Protein AF-A0A0P9ZUC9-F1 (afdb_monomer)

Sequence (39 aa):
MIRYSRKTKEQYVQTEVEGKPTGWRAFYDGSAWKVEDKR

pLDDT: mean 78.16, std 5.55, range [58.81, 85.0]

Solvent-accessible surface area (backbone atoms only — not comparable to full-atom values): 2448 Å² total; per-residue (Å²): 92,86,43,72,42,81,91,77,73,34,49,33,37,43,51,65,58,94,90,39,72,70,51,43,35,32,38,49,74,89,82,53,78,48,73,47,67,76,121

Radius of gyration: 10.44 Å; Cα contacts (8 Å, |Δi|>4): 63; chains: 1; bounding box: 30×14×26 Å

InterPro domains:
  IPR013263 DNA topoisomerase I, zinc ribbon-like, bacterial-type [PF08272] (2-36)

Secondary structure (DSSP, 8-state):
-EEEETTTTEEE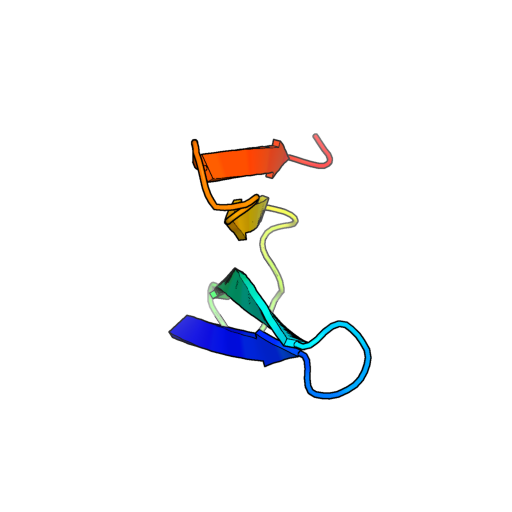EEEEETTEEEEEEEEE-SSSEEEEE--

Nearest PDB structures (foldseek):
  1yua-assembly1_A  TM=7.688E-01  e=7.159E-02  Escherichia coli
  4i5p-assembly1_A  TM=4.564E-01  e=2.233E+00  Homo sapiens
  4j7b-assembly1_A  TM=3.985E-01  e=2.525E+00  Danio rerio
  7eu1-assembly1_I  TM=3.536E-01  e=6.345E+00  Arabidopsis thaliana

Foldseek 3Di:
DWDADPVVRWIKDWDDDPNHGQQWMWTDPVPDIDIGRPD

Structure (mmCIF, N/CA/C/O backbone):
data_AF-A0A0P9ZUC9-F1
#
_entry.id   AF-A0A0P9ZUC9-F1
#
loop_
_atom_site.group_PDB
_atom_site.id
_atom_site.type_symbol
_atom_site.label_atom_id
_atom_site.label_alt_id
_atom_site.label_comp_id
_atom_site.label_asym_id
_atom_site.label_entity_id
_atom_site.label_seq_id
_atom_site.pdbx_PDB_ins_code
_atom_site.Cartn_x
_atom_site.Cartn_y
_atom_site.Cartn_z
_atom_site.occupancy
_atom_site.B_iso_or_equiv
_atom_site.auth_seq_id
_atom_site.auth_comp_id
_atom_site.auth_asym_id
_atom_site.auth_atom_id
_atom_site.pdbx_PDB_model_num
ATOM 1 N N . MET A 1 1 ? 9.711 -5.236 -0.508 1.00 67.94 1 MET A N 1
ATOM 2 C CA . MET A 1 1 ? 9.787 -5.605 0.929 1.00 67.94 1 MET A CA 1
ATOM 3 C C . MET A 1 1 ? 8.461 -5.250 1.593 1.00 67.94 1 MET A C 1
ATOM 5 O O . MET A 1 1 ? 7.960 -4.165 1.316 1.00 67.94 1 MET A O 1
ATOM 9 N N . ILE A 1 2 ? 7.889 -6.127 2.430 1.00 74.44 2 ILE A N 1
ATOM 10 C CA . ILE A 1 2 ? 6.711 -5.786 3.251 1.00 74.44 2 ILE A CA 1
ATOM 11 C C . ILE A 1 2 ? 7.213 -5.032 4.484 1.00 74.44 2 ILE A C 1
ATOM 13 O O . ILE A 1 2 ? 8.066 -5.538 5.214 1.00 74.44 2 ILE A O 1
ATOM 17 N N . ARG A 1 3 ? 6.727 -3.810 4.693 1.00 79.88 3 ARG A N 1
ATOM 18 C CA . ARG A 1 3 ? 7.068 -2.964 5.839 1.00 79.88 3 ARG A CA 1
ATOM 19 C C . ARG A 1 3 ? 5.811 -2.698 6.668 1.00 79.88 3 ARG A C 1
ATOM 21 O O . ARG A 1 3 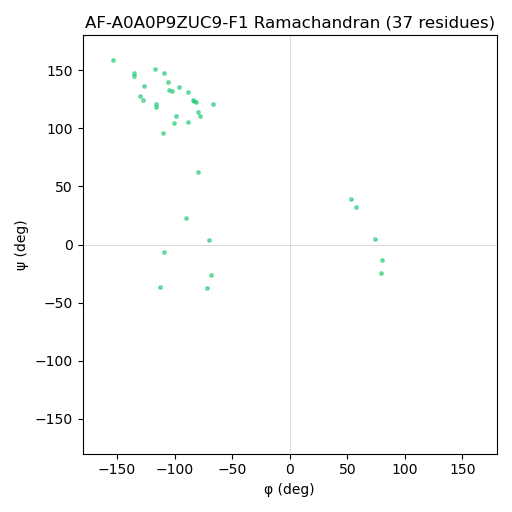? 4.696 -2.694 6.157 1.00 79.88 3 ARG A O 1
ATOM 28 N N . TYR A 1 4 ? 5.999 -2.497 7.968 1.00 79.62 4 TYR A N 1
ATOM 29 C CA . TYR A 1 4 ? 4.917 -2.196 8.902 1.00 79.62 4 TYR A CA 1
ATOM 30 C C . TYR A 1 4 ? 5.119 -0.802 9.489 1.00 79.62 4 TYR A C 1
ATOM 32 O O . TYR A 1 4 ? 6.125 -0.529 10.152 1.00 79.62 4 TYR A O 1
ATOM 40 N N . SER A 1 5 ? 4.160 0.085 9.242 1.00 77.06 5 SER A N 1
ATOM 41 C CA . SER A 1 5 ? 4.119 1.410 9.846 1.00 77.06 5 SER A CA 1
ATOM 42 C C . SER A 1 5 ? 3.607 1.276 11.273 1.00 77.06 5 SER A C 1
ATOM 44 O O . SER A 1 5 ? 2.433 1.014 11.506 1.00 77.06 5 SER A O 1
ATOM 46 N N . ARG A 1 6 ? 4.470 1.497 12.268 1.00 81.25 6 ARG A N 1
ATOM 47 C CA . ARG A 1 6 ? 4.042 1.487 13.680 1.00 81.25 6 ARG A CA 1
ATOM 48 C C . ARG A 1 6 ? 3.135 2.664 14.033 1.00 81.25 6 ARG A C 1
ATOM 50 O O . ARG A 1 6 ? 2.358 2.563 14.974 1.00 81.25 6 ARG A O 1
ATOM 57 N N . LYS A 1 7 ? 3.256 3.772 13.295 1.00 81.19 7 LYS A N 1
ATOM 58 C CA . LYS A 1 7 ? 2.527 5.017 13.560 1.00 81.19 7 LYS A CA 1
ATOM 59 C C . LYS A 1 7 ? 1.049 4.885 13.206 1.00 81.19 7 LYS A C 1
ATOM 61 O O . LYS A 1 7 ? 0.207 5.398 13.929 1.00 81.19 7 LYS A O 1
ATOM 66 N N . THR A 1 8 ? 0.759 4.167 12.126 1.00 77.38 8 THR A N 1
ATOM 67 C CA . THR A 1 8 ? -0.607 3.942 11.644 1.00 77.38 8 THR A CA 1
ATOM 68 C C . THR A 1 8 ? -1.089 2.505 11.848 1.00 77.38 8 THR A C 1
ATOM 70 O O . THR A 1 8 ? -2.266 2.227 11.681 1.00 77.38 8 THR A O 1
ATOM 73 N N . LYS A 1 9 ? -0.202 1.604 12.299 1.00 81.12 9 LYS A N 1
ATOM 74 C CA . LYS A 1 9 ? -0.437 0.157 12.432 1.00 81.12 9 LYS A CA 1
ATOM 7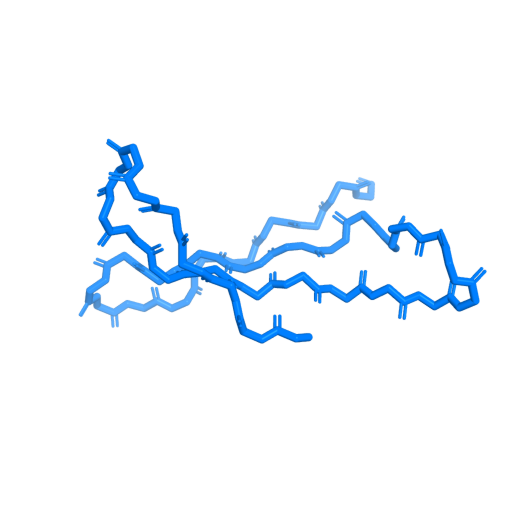5 C C . LYS A 1 9 ? -0.840 -0.518 11.115 1.00 81.12 9 LYS A C 1
ATOM 77 O O . LYS A 1 9 ? -1.557 -1.512 11.117 1.00 81.12 9 LYS A O 1
ATOM 82 N N . GLU A 1 10 ? -0.333 -0.009 9.996 1.00 80.62 10 GLU A N 1
ATOM 83 C CA . GLU A 1 10 ? -0.659 -0.503 8.657 1.00 80.62 10 GLU A CA 1
ATOM 84 C C . GLU A 1 10 ? 0.517 -1.241 8.018 1.00 80.62 10 GLU A C 1
ATOM 86 O O . GLU A 1 10 ? 1.691 -0.904 8.223 1.00 80.62 10 GLU A O 1
ATOM 91 N N . GLN A 1 11 ? 0.190 -2.243 7.204 1.00 81.88 11 GLN A N 1
ATOM 92 C CA . GLN A 1 11 ? 1.151 -2.914 6.338 1.00 81.88 11 GLN A CA 1
ATOM 93 C C . GLN A 1 11 ? 1.225 -2.179 5.001 1.00 81.88 11 GLN A C 1
ATOM 95 O O . GLN A 1 11 ? 0.202 -1.891 4.379 1.00 81.88 11 GLN A O 1
ATOM 100 N N . TYR A 1 12 ? 2.442 -1.893 4.552 1.00 81.00 12 TYR A N 1
ATOM 101 C CA . TYR A 1 12 ? 2.678 -1.300 3.247 1.00 81.00 12 TYR A CA 1
ATOM 102 C C . TYR A 1 12 ? 3.827 -1.999 2.527 1.00 81.00 12 TYR A C 1
ATOM 104 O O . TYR A 1 12 ? 4.804 -2.450 3.130 1.00 81.00 12 TYR A O 1
ATOM 112 N N . VAL A 1 13 ? 3.712 -2.097 1.210 1.00 84.00 13 VAL A N 1
ATOM 113 C CA . VAL A 1 13 ? 4.748 -2.629 0.334 1.00 84.00 13 VAL A CA 1
ATOM 114 C C . VAL A 1 13 ? 5.401 -1.461 -0.371 1.00 84.00 13 VAL A C 1
ATOM 116 O O . VAL A 1 13 ? 4.733 -0.581 -0.904 1.00 84.00 13 VAL A O 1
ATOM 119 N N . GLN A 1 14 ? 6.724 -1.465 -0.374 1.00 80.94 14 GLN A N 1
ATOM 120 C CA . GLN A 1 14 ? 7.517 -0.551 -1.175 1.00 80.94 14 GLN A CA 1
ATOM 121 C C . GLN A 1 14 ? 8.500 -1.371 -2.004 1.00 80.94 14 GLN A C 1
ATOM 123 O O . GLN A 1 14 ? 9.107 -2.336 -1.511 1.00 80.94 14 GLN A O 1
ATOM 128 N N . THR A 1 15 ? 8.625 -0.992 -3.271 1.00 81.56 15 THR A N 1
ATOM 129 C CA . THR A 1 15 ? 9.631 -1.530 -4.182 1.00 81.56 15 THR A CA 1
ATOM 130 C C . THR A 1 15 ? 10.840 -0.601 -4.209 1.00 81.56 15 THR A C 1
ATOM 132 O O . THR A 1 15 ? 10.715 0.624 -4.246 1.00 81.56 15 THR A O 1
ATOM 135 N N . GLU A 1 16 ? 12.021 -1.202 -4.148 1.00 78.62 16 GLU A N 1
ATOM 136 C CA . GLU A 1 16 ? 13.311 -0.524 -4.227 1.00 78.62 16 GLU A CA 1
ATOM 137 C C . GLU A 1 16 ? 14.096 -1.253 -5.321 1.00 78.62 16 GLU A C 1
ATOM 139 O O . GLU A 1 16 ? 14.228 -2.476 -5.263 1.00 78.62 16 GLU A O 1
ATOM 144 N N . VAL A 1 17 ? 14.561 -0.526 -6.336 1.00 76.00 17 VAL A N 1
ATOM 145 C CA . VAL A 1 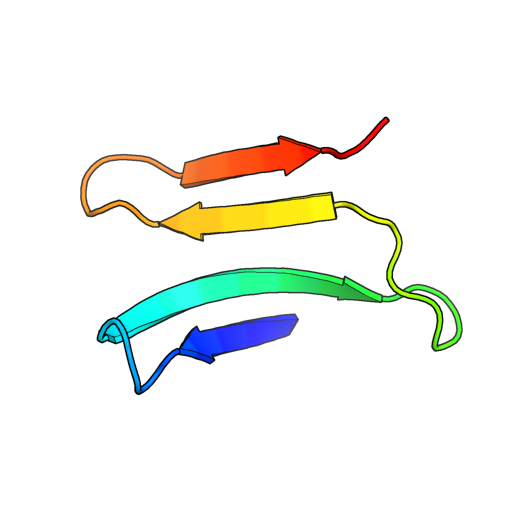17 ? 15.418 -1.066 -7.401 1.00 76.00 17 VAL A CA 1
ATOM 146 C C . VAL 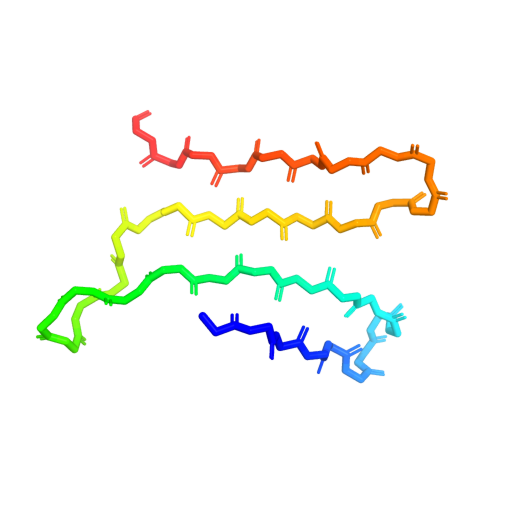A 1 17 ? 16.749 -0.337 -7.290 1.00 76.00 17 VAL A C 1
ATOM 148 O O . VAL A 1 17 ? 16.779 0.891 -7.308 1.00 76.00 17 VAL A O 1
ATOM 151 N N . GLU A 1 18 ? 17.836 -1.084 -7.084 1.00 76.50 18 GLU A N 1
ATOM 152 C CA . GLU A 1 18 ? 19.200 -0.539 -6.947 1.00 76.50 18 GLU A CA 1
ATOM 153 C C . GLU A 1 18 ? 19.340 0.574 -5.886 1.00 76.50 18 GLU A C 1
ATOM 155 O O . GLU A 1 18 ? 20.024 1.576 -6.080 1.00 76.50 18 GLU A O 1
ATOM 160 N N . GLY A 1 19 ? 18.648 0.431 -4.750 1.00 71.00 19 GLY A N 1
ATOM 161 C CA . GLY A 1 19 ? 18.698 1.413 -3.659 1.00 71.00 19 GLY A CA 1
ATOM 162 C C . GLY A 1 19 ? 17.937 2.715 -3.932 1.00 71.00 19 GLY A C 1
ATOM 163 O O . GLY A 1 19 ? 17.962 3.618 -3.095 1.00 71.00 19 GLY A O 1
ATOM 164 N N . LYS A 1 20 ? 17.225 2.820 -5.063 1.00 74.38 20 LYS A N 1
ATOM 165 C CA . LYS A 1 20 ? 16.303 3.923 -5.343 1.00 74.38 20 LYS A CA 1
ATOM 166 C C . LYS A 1 20 ? 14.855 3.474 -5.123 1.00 74.38 20 LYS A C 1
ATOM 168 O O . LYS A 1 20 ? 14.452 2.421 -5.630 1.00 74.38 20 LYS A O 1
ATOM 173 N N . PRO A 1 21 ? 14.040 4.258 -4.397 1.00 71.56 21 PRO A N 1
ATOM 174 C CA . PRO A 1 21 ? 12.613 3.998 -4.310 1.00 71.56 21 PRO A CA 1
ATOM 175 C C . PRO A 1 21 ? 11.995 4.229 -5.692 1.00 71.56 21 PRO A C 1
ATOM 177 O O . PRO A 1 21 ? 12.062 5.334 -6.223 1.00 71.56 21 PRO A O 1
ATOM 180 N N . THR A 1 22 ? 11.368 3.206 -6.271 1.00 73.75 22 THR A N 1
ATOM 181 C CA . THR A 1 22 ? 10.749 3.285 -7.608 1.00 73.75 22 THR A CA 1
ATOM 182 C C . THR A 1 22 ? 9.485 4.151 -7.654 1.00 73.75 22 THR A C 1
ATOM 184 O O . THR A 1 22 ? 8.838 4.229 -8.687 1.00 73.75 22 THR A O 1
ATOM 187 N N . GLY A 1 23 ? 9.111 4.808 -6.550 1.00 75.31 23 GLY A N 1
ATOM 188 C CA . GLY A 1 23 ? 7.907 5.642 -6.453 1.00 75.31 23 GLY A CA 1
ATOM 189 C C . GLY A 1 23 ? 6.613 4.851 -6.240 1.00 75.31 23 GLY A C 1
ATOM 190 O O . GLY A 1 23 ? 5.620 5.434 -5.813 1.00 75.31 23 GLY A O 1
ATOM 191 N N . TRP A 1 24 ? 6.656 3.534 -6.438 1.00 81.81 24 TRP A N 1
ATOM 192 C CA . TRP A 1 24 ? 5.544 2.621 -6.218 1.00 81.81 24 TRP A CA 1
ATOM 193 C C . TRP A 1 24 ? 5.455 2.195 -4.750 1.00 81.81 24 TRP A C 1
ATOM 195 O O . TRP A 1 24 ? 6.416 1.676 -4.159 1.00 81.81 24 TRP A O 1
ATOM 2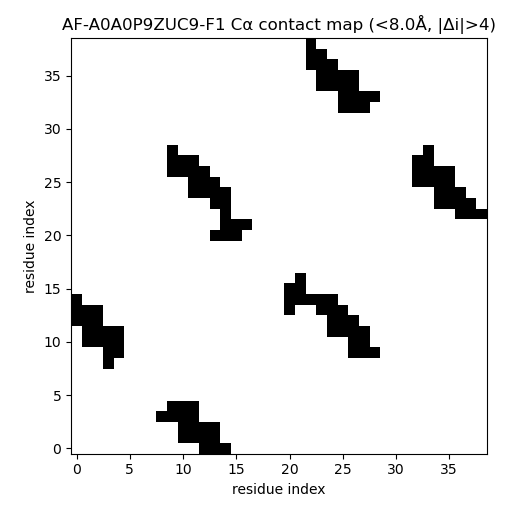05 N N . ARG A 1 25 ? 4.289 2.421 -4.147 1.00 83.38 25 ARG A N 1
ATOM 206 C CA . ARG A 1 25 ? 3.943 1.955 -2.801 1.00 83.38 25 ARG A CA 1
ATOM 207 C C . ARG A 1 25 ? 2.539 1.368 -2.816 1.00 83.38 25 ARG A C 1
ATOM 209 O O . ARG A 1 25 ? 1.689 1.836 -3.554 1.00 83.38 25 ARG A O 1
ATOM 216 N N . ALA A 1 26 ? 2.276 0.363 -1.993 1.00 84.50 26 ALA A N 1
ATOM 217 C CA . ALA A 1 26 ? 0.936 -0.184 -1.816 1.00 84.50 26 ALA A CA 1
ATOM 218 C C . ALA A 1 26 ? 0.599 -0.280 -0.331 1.00 84.50 26 ALA A C 1
ATOM 220 O O . ALA A 1 26 ? 1.367 -0.861 0.430 1.00 84.50 26 ALA A O 1
ATOM 221 N N . PHE A 1 27 ? -0.537 0.270 0.078 1.00 83.50 27 PHE A N 1
ATOM 222 C CA . PHE A 1 27 ? -1.042 0.227 1.449 1.00 83.50 27 PHE A CA 1
ATOM 223 C C . PHE A 1 27 ? -2.199 -0.763 1.544 1.00 83.50 27 PHE A C 1
ATOM 225 O O . PHE A 1 27 ? -3.024 -0.843 0.634 1.00 83.50 27 PHE A O 1
ATOM 232 N N . TYR A 1 28 ? -2.261 -1.529 2.629 1.00 81.19 28 TYR A N 1
ATOM 233 C CA . TYR A 1 28 ? -3.375 -2.438 2.876 1.00 81.19 28 TYR A CA 1
ATOM 234 C C . TYR A 1 28 ? -4.385 -1.803 3.836 1.00 81.19 28 TYR A C 1
ATOM 236 O O . TYR A 1 28 ? -4.103 -1.669 5.023 1.00 81.19 28 TYR A O 1
ATOM 244 N N . ASP A 1 29 ? -5.570 -1.461 3.324 1.00 77.69 29 ASP A N 1
ATOM 245 C CA . ASP A 1 29 ? -6.650 -0.780 4.066 1.00 77.69 29 ASP A CA 1
ATOM 246 C C . ASP A 1 29 ? -7.614 -1.778 4.755 1.00 77.69 29 ASP A C 1
ATOM 248 O O . ASP A 1 29 ? -8.791 -1.517 4.973 1.00 77.69 29 ASP A O 1
ATOM 252 N N . GLY A 1 30 ? -7.165 -3.008 5.026 1.00 76.00 30 GLY A N 1
ATOM 253 C CA . GLY A 1 30 ? -7.989 -4.053 5.655 1.00 76.00 30 GLY A CA 1
ATOM 254 C C . GLY A 1 30 ? -8.961 -4.775 4.712 1.00 76.00 30 GLY A C 1
ATOM 255 O O . GLY A 1 30 ? -9.279 -5.935 4.963 1.00 76.00 30 GLY A O 1
ATOM 256 N N . SER A 1 31 ? -9.368 -4.139 3.610 1.00 81.56 31 SER A N 1
ATOM 257 C CA . SER A 1 31 ? -10.274 -4.723 2.601 1.00 81.56 31 SER A CA 1
ATOM 258 C C . SER A 1 31 ? -9.597 -4.969 1.250 1.00 81.56 31 SER A C 1
ATOM 260 O O . SER A 1 31 ? -9.898 -5.945 0.568 1.00 81.56 31 SER A O 1
ATOM 262 N N . ALA A 1 32 ? -8.691 -4.075 0.844 1.00 79.88 32 ALA A N 1
ATOM 263 C CA . ALA A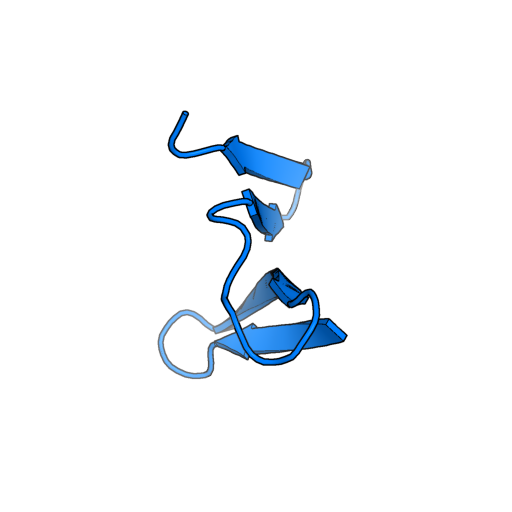 1 32 ? -8.024 -4.130 -0.451 1.00 79.88 32 ALA A CA 1
ATOM 264 C C . ALA A 1 32 ? -6.650 -3.445 -0.414 1.00 79.88 32 ALA A C 1
ATOM 266 O O . ALA A 1 32 ? -6.380 -2.585 0.429 1.00 79.88 32 ALA A O 1
ATOM 267 N N . TRP A 1 33 ? -5.792 -3.812 -1.368 1.00 82.94 33 TRP A N 1
ATOM 268 C CA . TRP A 1 33 ? -4.510 -3.150 -1.600 1.00 82.94 33 TRP A CA 1
ATOM 269 C C . TRP A 1 33 ? -4.718 -1.853 -2.390 1.00 82.94 33 TRP A C 1
ATOM 271 O O . TRP A 1 33 ? -5.110 -1.875 -3.556 1.00 82.94 33 TRP A O 1
ATOM 281 N N . LYS A 1 34 ? -4.431 -0.718 -1.755 1.00 83.56 34 LYS A N 1
ATOM 282 C CA . LYS A 1 34 ? -4.387 0.611 -2.369 1.00 83.56 34 LYS A CA 1
ATOM 283 C C . LYS A 1 34 ? -2.987 0.862 -2.908 1.00 83.56 34 LYS A C 1
ATOM 285 O O . LYS A 1 34 ? -2.059 1.106 -2.142 1.00 83.56 34 LYS A O 1
ATOM 290 N N . VAL A 1 35 ? -2.836 0.788 -4.225 1.00 85.00 35 VAL A N 1
ATOM 291 C CA . VAL A 1 35 ? -1.579 1.103 -4.908 1.00 85.00 35 VAL A CA 1
ATOM 292 C C . VAL A 1 35 ? -1.483 2.614 -5.118 1.00 85.00 35 VAL A C 1
ATOM 294 O O . VAL A 1 35 ? -2.364 3.222 -5.717 1.00 85.00 35 VAL A O 1
ATOM 297 N N . GLU A 1 36 ? -0.408 3.207 -4.621 1.00 80.31 36 GLU A N 1
ATOM 298 C CA . GLU A 1 36 ? -0.016 4.595 -4.821 1.00 80.31 36 GLU A CA 1
ATOM 299 C C . GLU A 1 36 ? 1.230 4.604 -5.722 1.00 80.31 36 GLU A C 1
ATOM 301 O O . GLU A 1 36 ? 2.361 4.386 -5.275 1.00 80.31 36 GLU A O 1
ATOM 306 N N . ASP A 1 37 ? 1.003 4.799 -7.021 1.00 77.25 37 ASP A N 1
ATOM 307 C CA . ASP A 1 37 ? 2.049 4.95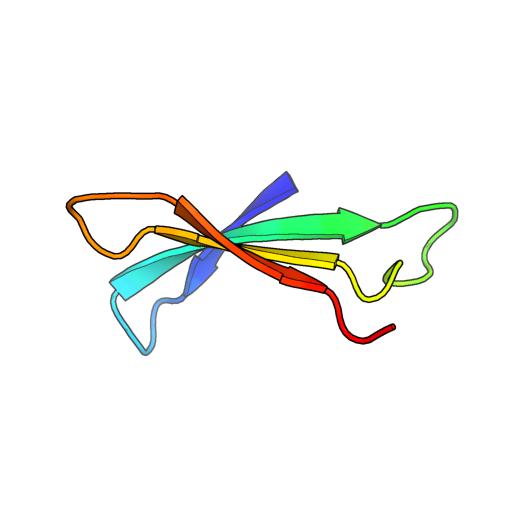8 -8.032 1.00 77.25 37 ASP A CA 1
ATOM 308 C C . ASP A 1 37 ? 2.198 6.456 -8.324 1.00 77.25 37 ASP A C 1
ATOM 310 O O . ASP A 1 37 ? 1.325 7.066 -8.940 1.00 77.25 37 ASP A O 1
ATOM 314 N N . LYS A 1 38 ? 3.264 7.088 -7.814 1.00 63.78 38 LYS A N 1
ATOM 315 C CA . LYS A 1 38 ? 3.560 8.507 -8.093 1.00 63.78 38 LYS A CA 1
ATOM 316 C C . LYS A 1 38 ? 4.222 8.670 -9.467 1.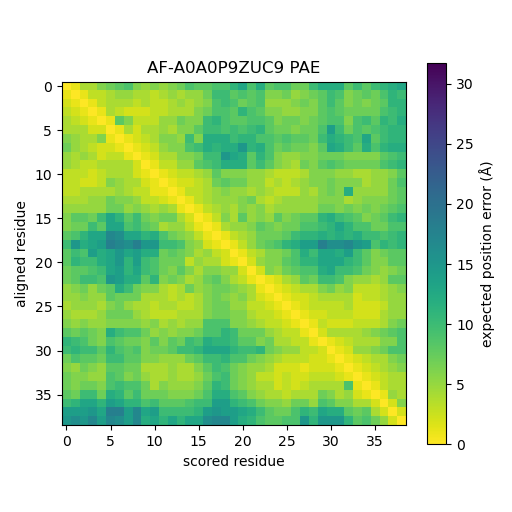00 63.78 38 LYS A C 1
ATOM 318 O O . LYS A 1 38 ? 5.376 9.098 -9.536 1.00 63.78 38 LYS A O 1
ATOM 323 N N . ARG A 1 39 ? 3.518 8.302 -10.534 1.00 58.81 39 ARG A N 1
ATOM 324 C CA . ARG A 1 39 ? 3.956 8.552 -11.910 1.00 58.81 39 ARG A CA 1
ATOM 325 C C . ARG A 1 39 ? 3.319 9.806 -12.491 1.00 58.81 39 ARG A C 1
ATOM 327 O O . ARG A 1 39 ? 2.155 10.093 -12.141 1.00 58.81 39 ARG A O 1
#

Mean predicted aligned error: 6.56 Å

Organism: NCBI:txid264459